Protein AF-A0A0T0PRC4-F1 (afdb_monomer)

Secondary structure (DSSP, 8-state):
--SGGG--B-TTSS-BHHHHHHHHHTT--HHHHHHH-TT--HHHHHHHHHHHHHHHSS-------

Solvent-accessible surface area (backbone atoms only — not comparable to full-atom values): 4092 Å² total; per-residue (Å²): 126,79,52,76,86,64,46,66,51,44,88,98,54,91,49,41,40,63,58,57,52,51,43,46,73,73,68,50,48,71,67,56,52,31,66,77,35,79,90,44,52,69,66,53,54,53,49,39,50,54,50,50,52,57,57,71,69,48,80,77,79,73,81,79,129

Structure (mmCIF, N/CA/C/O backbone):
data_AF-A0A0T0PRC4-F1
#
_entry.id   AF-A0A0T0PRC4-F1
#
loop_
_atom_site.group_PDB
_atom_site.id
_atom_site.type_symbol
_atom_site.label_atom_id
_atom_site.label_alt_id
_atom_site.label_comp_id
_atom_site.label_asym_id
_atom_site.label_entity_id
_atom_site.label_seq_id
_atom_site.pdbx_PDB_ins_code
_atom_site.Cartn_x
_atom_site.Cartn_y
_atom_site.Cartn_z
_atom_site.occupancy
_atom_site.B_iso_or_equiv
_atom_site.auth_seq_id
_atom_site.auth_comp_id
_atom_site.auth_asym_id
_atom_site.auth_atom_id
_atom_site.pdbx_PDB_model_num
ATOM 1 N N . PRO A 1 1 ? 13.945 12.638 -4.807 1.00 44.94 1 PRO A N 1
ATOM 2 C CA . PRO A 1 1 ? 13.003 12.548 -3.662 1.00 44.94 1 PRO A CA 1
ATOM 3 C C . PRO A 1 1 ? 13.316 11.310 -2.803 1.00 44.94 1 PRO A C 1
ATOM 5 O O . PRO A 1 1 ? 12.960 10.195 -3.159 1.00 44.94 1 PRO A O 1
ATOM 8 N N .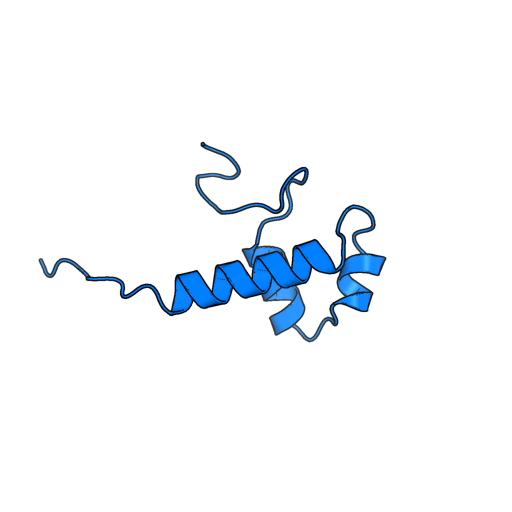 ALA A 1 2 ? 14.071 11.509 -1.718 1.00 42.12 2 ALA A N 1
ATOM 9 C CA . ALA A 1 2 ? 14.601 10.456 -0.846 1.00 42.12 2 ALA A CA 1
ATOM 10 C C . ALA A 1 2 ? 13.638 10.120 0.308 1.00 42.12 2 ALA A C 1
ATOM 12 O O . ALA A 1 2 ? 14.015 10.143 1.476 1.00 42.12 2 ALA A O 1
ATOM 13 N N . VAL A 1 3 ? 12.374 9.843 -0.008 1.00 44.56 3 VAL A N 1
ATOM 14 C CA . VAL A 1 3 ? 11.438 9.327 0.998 1.00 44.56 3 VAL A CA 1
ATOM 15 C C . VAL A 1 3 ? 11.651 7.811 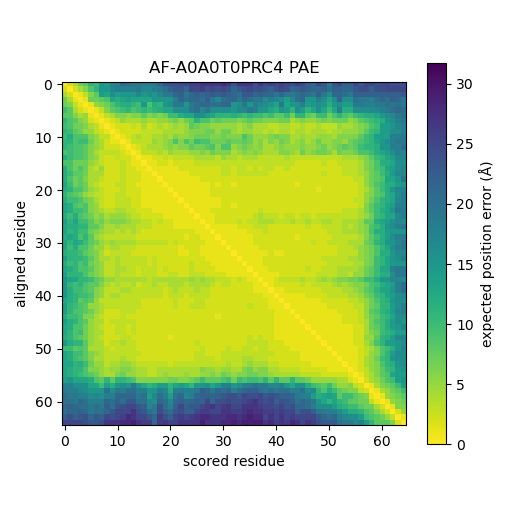1.083 1.00 44.56 3 VAL A C 1
ATOM 17 O O . VAL A 1 3 ? 11.761 7.148 0.055 1.00 44.56 3 VAL A O 1
ATOM 20 N N . CYS A 1 4 ? 11.846 7.278 2.294 1.00 54.28 4 CYS A N 1
ATOM 21 C CA . CYS A 1 4 ? 12.086 5.849 2.566 1.00 54.28 4 CYS A CA 1
ATOM 22 C C . CYS A 1 4 ? 13.159 5.164 1.688 1.00 54.28 4 CYS A C 1
ATOM 24 O O . CYS A 1 4 ? 12.951 4.060 1.188 1.00 54.28 4 CYS A O 1
ATOM 26 N N . GLY A 1 5 ? 14.321 5.798 1.491 1.00 51.91 5 GLY A N 1
ATOM 27 C CA . GLY A 1 5 ? 15.441 5.172 0.768 1.00 51.91 5 GLY A CA 1
ATOM 28 C C . GLY A 1 5 ? 15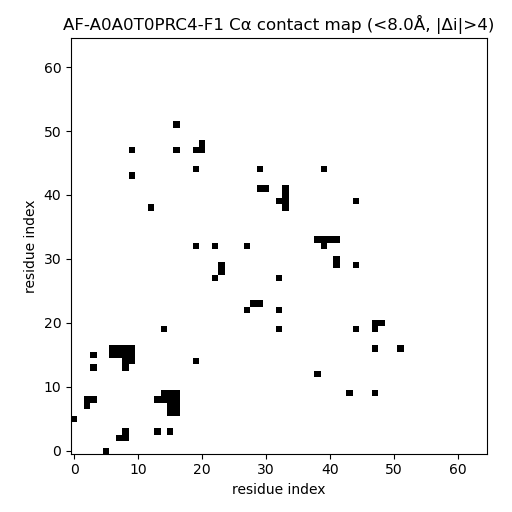.181 4.954 -0.728 1.00 51.91 5 GLY A C 1
ATOM 29 O O . GLY A 1 5 ? 15.728 4.025 -1.311 1.00 51.91 5 GLY A O 1
ATOM 30 N N . GLY A 1 6 ? 14.317 5.778 -1.334 1.00 61.31 6 GLY A N 1
ATOM 31 C CA . GLY A 1 6 ? 13.921 5.660 -2.742 1.00 61.31 6 GLY A CA 1
ATOM 32 C C . GLY A 1 6 ? 12.734 4.724 -2.970 1.00 61.31 6 GLY A C 1
ATOM 33 O O . GLY A 1 6 ? 12.327 4.529 -4.112 1.00 61.31 6 GLY A O 1
ATOM 34 N N . ARG A 1 7 ? 12.160 4.158 -1.900 1.00 64.31 7 ARG A N 1
ATOM 35 C CA . ARG A 1 7 ? 10.975 3.306 -1.997 1.00 64.31 7 ARG A CA 1
ATOM 36 C C . ARG A 1 7 ? 9.702 4.157 -2.069 1.00 64.31 7 ARG A C 1
ATOM 38 O O . ARG A 1 7 ? 9.570 5.114 -1.306 1.00 64.31 7 ARG A O 1
ATOM 45 N N . PRO A 1 8 ? 8.755 3.800 -2.949 1.00 72.94 8 PRO A N 1
ATOM 46 C CA . PRO A 1 8 ? 7.480 4.493 -3.070 1.00 72.94 8 PRO A CA 1
ATOM 47 C C . PRO A 1 8 ? 6.686 4.366 -1.764 1.00 72.94 8 PRO A C 1
ATOM 49 O O . PRO A 1 8 ? 6.510 3.270 -1.221 1.00 72.94 8 PRO A O 1
ATOM 52 N N . VAL A 1 9 ? 6.220 5.506 -1.265 1.00 84.88 9 VAL A N 1
ATOM 53 C CA . VAL A 1 9 ? 5.358 5.614 -0.084 1.00 84.88 9 VAL A CA 1
ATOM 54 C C . VAL A 1 9 ? 3.998 6.162 -0.483 1.00 84.88 9 VAL A C 1
ATOM 56 O O . VAL A 1 9 ? 3.893 6.909 -1.459 1.00 84.88 9 VAL A O 1
ATOM 59 N N . ILE A 1 10 ? 2.970 5.814 0.284 1.00 83.62 10 ILE A N 1
ATOM 60 C CA . ILE A 1 10 ? 1.641 6.400 0.114 1.00 83.62 10 ILE A CA 1
ATOM 61 C C . ILE A 1 10 ? 1.708 7.880 0.507 1.00 83.62 10 ILE A C 1
ATOM 63 O O . ILE A 1 10 ? 2.275 8.230 1.548 1.00 83.62 10 ILE A O 1
ATOM 67 N N . ALA A 1 11 ? 1.167 8.752 -0.347 1.00 77.88 11 ALA A N 1
ATOM 68 C CA . ALA A 1 11 ? 1.257 10.200 -0.193 1.00 77.88 11 ALA A CA 1
ATOM 69 C C . ALA A 1 11 ? 0.733 10.658 1.178 1.00 77.88 11 ALA A C 1
ATOM 71 O O . ALA A 1 11 ? -0.309 10.214 1.639 1.00 77.88 11 ALA A O 1
ATOM 72 N N . GLY A 1 12 ? 1.476 11.541 1.850 1.00 76.88 12 GLY A N 1
ATOM 73 C CA . GLY A 1 12 ? 1.094 12.035 3.179 1.00 76.88 12 GLY A CA 1
ATOM 74 C C . GLY A 1 12 ? 1.318 11.044 4.327 1.00 76.88 12 GLY A C 1
ATOM 75 O O . GLY A 1 12 ? 1.062 11.391 5.477 1.00 76.88 12 GLY A O 1
ATOM 76 N N . THR A 1 13 ? 1.856 9.851 4.056 1.00 81.75 13 THR A N 1
ATOM 77 C CA . THR A 1 13 ? 2.128 8.828 5.073 1.00 81.75 13 THR A CA 1
ATOM 78 C C . THR A 1 13 ? 3.595 8.383 5.050 1.00 81.75 13 THR A C 1
ATOM 80 O O . THR A 1 13 ? 4.368 8.719 4.150 1.00 81.75 13 THR A O 1
ATOM 83 N N . ARG A 1 14 ? 3.990 7.591 6.054 1.00 82.06 14 ARG A N 1
ATOM 84 C CA . ARG A 1 14 ? 5.243 6.811 6.030 1.00 82.06 14 ARG A CA 1
ATOM 85 C C . ARG A 1 14 ? 5.012 5.335 5.679 1.00 82.06 14 ARG A C 1
ATOM 87 O O . ARG A 1 14 ? 5.923 4.530 5.851 1.00 82.06 14 ARG A O 1
ATOM 94 N N . MET A 1 15 ? 3.815 4.992 5.202 1.00 84.44 15 MET A N 1
ATOM 95 C CA . MET A 1 15 ? 3.444 3.642 4.785 1.00 84.44 15 MET A CA 1
ATOM 96 C C . MET A 1 15 ? 4.091 3.346 3.433 1.00 84.44 15 MET A C 1
ATOM 98 O O . MET A 1 15 ? 3.898 4.101 2.473 1.00 84.44 15 MET A O 1
ATOM 102 N N . ARG A 1 16 ? 4.880 2.273 3.331 1.00 88.38 16 ARG A N 1
ATOM 103 C CA . ARG A 1 16 ? 5.471 1.885 2.044 1.00 88.38 16 ARG A CA 1
ATOM 104 C C . ARG A 1 16 ? 4.408 1.175 1.222 1.00 88.38 16 ARG A C 1
ATOM 106 O O . ARG A 1 16 ? 3.603 0.420 1.761 1.00 88.38 16 ARG A O 1
ATOM 113 N N . VAL A 1 17 ? 4.464 1.341 -0.097 1.00 88.75 17 VAL A N 1
ATOM 114 C CA . VAL A 1 17 ? 3.603 0.570 -1.009 1.00 88.75 17 VAL A CA 1
ATOM 115 C C . VAL A 1 17 ? 3.792 -0.934 -0.783 1.00 88.75 17 VAL A C 1
ATOM 117 O O . VAL A 1 17 ? 2.825 -1.683 -0.792 1.00 88.75 17 VAL A O 1
ATOM 120 N N . THR A 1 18 ? 5.022 -1.370 -0.499 1.00 89.50 18 THR A N 1
ATOM 121 C CA . THR A 1 18 ? 5.341 -2.776 -0.222 1.00 89.50 18 THR A CA 1
ATOM 122 C C . THR A 1 18 ? 4.618 -3.322 1.007 1.00 89.50 18 THR A C 1
ATOM 124 O O . THR A 1 18 ? 4.131 -4.439 0.934 1.00 89.50 18 THR A O 1
ATOM 127 N N . ASP A 1 19 ? 4.479 -2.535 2.080 1.00 91.88 19 ASP A N 1
ATOM 128 C CA .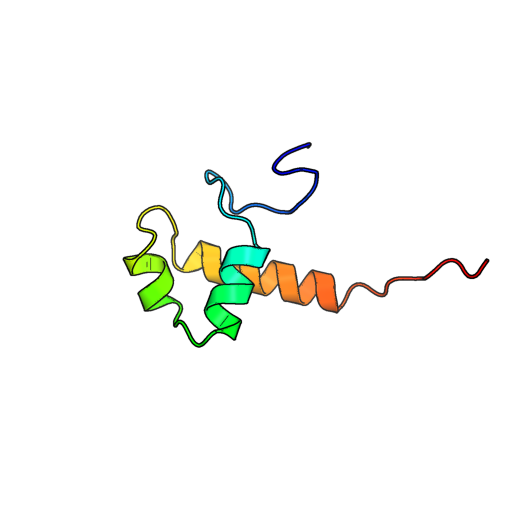 ASP A 1 19 ? 3.795 -2.985 3.303 1.00 91.88 19 ASP A CA 1
ATOM 129 C C . ASP A 1 19 ? 2.322 -3.301 3.008 1.00 91.88 19 ASP A C 1
ATOM 131 O O . ASP A 1 19 ? 1.792 -4.326 3.427 1.00 91.88 19 ASP A O 1
ATOM 135 N N . VAL A 1 20 ? 1.667 -2.440 2.221 1.00 91.94 20 VAL A N 1
ATOM 136 C CA . VAL A 1 20 ? 0.276 -2.644 1.789 1.00 91.94 20 VAL A CA 1
ATOM 137 C C . VAL A 1 20 ? 0.145 -3.913 0.949 1.00 91.94 20 VAL A C 1
ATOM 139 O O . VAL A 1 20 ? -0.765 -4.708 1.171 1.00 91.94 20 VAL A O 1
ATOM 142 N N . LEU A 1 21 ? 1.075 -4.140 0.019 1.00 91.94 21 LEU A N 1
ATOM 143 C CA . LEU A 1 21 ? 1.085 -5.345 -0.811 1.00 91.94 21 LEU A CA 1
ATOM 144 C C . LEU A 1 21 ? 1.353 -6.617 0.005 1.00 91.94 21 LEU A C 1
ATOM 146 O O . LEU A 1 21 ? 0.734 -7.639 -0.273 1.00 91.94 21 LEU A O 1
ATOM 150 N N . GLU A 1 22 ? 2.234 -6.569 1.006 1.00 94.06 22 GLU A N 1
ATOM 151 C CA . GLU A 1 22 ? 2.517 -7.705 1.895 1.00 94.06 22 GLU A CA 1
ATOM 152 C C . GLU A 1 22 ? 1.293 -8.082 2.735 1.00 94.06 22 GLU A C 1
ATOM 154 O O . GLU A 1 22 ? 0.984 -9.265 2.862 1.00 94.06 22 GLU A O 1
ATOM 159 N N . MET A 1 23 ? 0.548 -7.100 3.248 1.00 94.12 23 MET A N 1
ATOM 160 C CA . MET A 1 23 ? -0.697 -7.357 3.981 1.00 94.12 23 MET A CA 1
ATOM 161 C C . MET A 1 23 ? -1.766 -7.984 3.084 1.00 94.12 23 MET A C 1
ATOM 163 O O . MET A 1 23 ? -2.384 -8.978 3.468 1.00 94.12 23 MET A O 1
ATOM 167 N N . LEU A 1 24 ? -1.937 -7.459 1.867 1.00 93.69 24 LEU A N 1
ATOM 168 C CA . LEU A 1 24 ? -2.844 -8.040 0.873 1.00 93.69 24 LEU A CA 1
ATOM 169 C C . LEU A 1 24 ? -2.422 -9.471 0.497 1.00 93.69 24 LEU A C 1
ATOM 171 O O . LEU A 1 24 ? -3.264 -10.361 0.411 1.00 93.69 24 LEU A O 1
ATOM 175 N N . ALA A 1 25 ? -1.121 -9.721 0.326 1.00 94.06 25 ALA A N 1
ATOM 176 C CA . ALA A 1 25 ? -0.586 -11.059 0.065 1.00 94.06 25 ALA A CA 1
ATOM 177 C C . ALA A 1 25 ? -0.775 -12.015 1.258 1.00 94.06 25 ALA A C 1
ATOM 179 O O . ALA A 1 25 ? -0.957 -13.215 1.059 1.00 94.06 25 ALA A O 1
ATOM 180 N N . GLY A 1 26 ? -0.774 -11.486 2.484 1.00 95.50 26 GLY A N 1
ATOM 181 C CA . GLY A 1 26 ? -1.103 -12.205 3.716 1.00 95.50 26 GLY A CA 1
ATOM 182 C C . GLY A 1 26 ? -2.594 -12.515 3.892 1.00 95.50 26 GLY A C 1
ATOM 183 O O . GLY A 1 26 ? -2.958 -13.176 4.862 1.00 95.50 26 GLY A O 1
ATOM 184 N N . GLY A 1 27 ? -3.450 -12.071 2.965 1.00 95.06 27 GLY A N 1
ATOM 185 C CA . GLY A 1 27 ? -4.890 -12.327 2.972 1.00 95.06 27 GLY A CA 1
ATOM 186 C C . GLY A 1 27 ? -5.732 -11.233 3.626 1.00 95.06 27 GLY A C 1
ATOM 187 O O . GLY A 1 27 ? -6.944 -11.408 3.723 1.00 95.06 27 GLY A O 1
ATOM 188 N N . ALA A 1 28 ? -5.130 -10.114 4.043 1.00 95.69 28 ALA A N 1
ATOM 189 C CA . ALA A 1 28 ? -5.897 -8.971 4.522 1.00 95.69 28 ALA A CA 1
ATOM 190 C C . ALA A 1 28 ? -6.733 -8.376 3.382 1.00 95.69 28 ALA A C 1
ATOM 192 O O . ALA A 1 28 ? -6.285 -8.264 2.238 1.00 95.69 28 ALA A O 1
ATOM 193 N N . THR A 1 29 ? -7.950 -7.957 3.696 1.00 95.56 29 THR A N 1
ATOM 194 C CA . THR A 1 29 ? -8.812 -7.230 2.767 1.00 95.56 29 THR A CA 1
ATOM 195 C C . THR A 1 29 ? -8.524 -5.732 2.812 1.00 95.56 29 THR A C 1
ATOM 197 O O . THR A 1 29 ? -8.033 -5.189 3.800 1.00 95.56 29 THR A O 1
ATOM 200 N N . VAL A 1 30 ? -8.890 -5.020 1.744 1.00 93.75 30 VAL A N 1
ATOM 201 C CA . VAL A 1 30 ? -8.752 -3.553 1.682 1.00 93.75 30 VAL A CA 1
ATOM 202 C C . VAL A 1 30 ? -9.491 -2.864 2.836 1.00 93.75 30 VAL A C 1
ATOM 204 O O . VAL A 1 30 ? -8.984 -1.899 3.401 1.00 93.75 30 VAL A O 1
ATOM 207 N N . GLY A 1 31 ? -10.669 -3.376 3.207 1.00 94.00 31 GLY A N 1
ATOM 208 C CA . GLY A 1 31 ? -11.459 -2.842 4.315 1.00 94.00 31 GLY A CA 1
ATOM 209 C C . GLY A 1 31 ? -10.773 -3.011 5.671 1.00 94.00 31 GLY A C 1
ATOM 210 O O . GLY A 1 31 ? -10.769 -2.070 6.457 1.00 94.00 31 GLY A O 1
ATOM 211 N N . GLU A 1 32 ? -10.151 -4.166 5.921 1.00 95.00 32 GLU A N 1
ATOM 212 C CA . GLU A 1 32 ? -9.378 -4.411 7.148 1.00 95.00 32 GLU A CA 1
ATOM 213 C C . GLU A 1 32 ? -8.153 -3.497 7.224 1.00 95.00 32 GLU A C 1
ATOM 215 O O . GLU A 1 32 ? -7.924 -2.865 8.248 1.00 95.00 32 GLU A O 1
ATOM 220 N N . ILE A 1 33 ? -7.429 -3.328 6.114 1.00 93.25 33 ILE A N 1
ATOM 221 C CA . ILE A 1 33 ? -6.266 -2.432 6.053 1.00 93.25 33 ILE A CA 1
ATOM 222 C C . ILE A 1 33 ? -6.676 -0.987 6.376 1.00 93.25 33 ILE A C 1
ATOM 224 O O . ILE A 1 33 ? -6.026 -0.321 7.173 1.00 93.25 33 ILE A O 1
ATOM 228 N N . VAL A 1 34 ? -7.763 -0.484 5.792 1.00 92.94 34 VAL A N 1
ATOM 229 C CA . VAL A 1 34 ? -8.241 0.884 6.065 1.00 92.94 34 VAL A CA 1
ATOM 230 C C . VAL A 1 34 ? -8.774 1.030 7.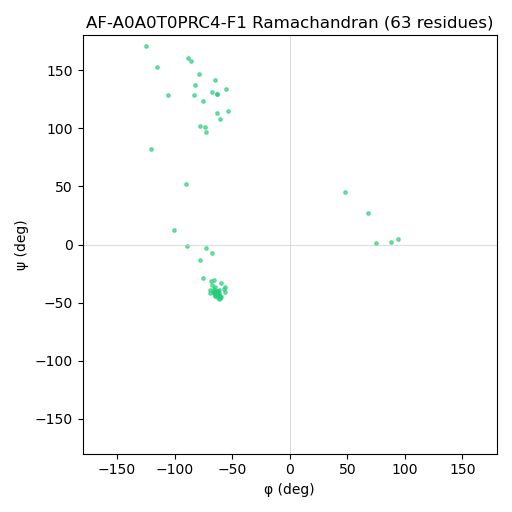497 1.00 92.94 34 VAL A C 1
ATOM 232 O O . VAL A 1 34 ? -8.644 2.097 8.095 1.00 92.94 34 VAL A O 1
ATOM 235 N N . ALA A 1 35 ? -9.344 -0.031 8.073 1.00 94.06 35 ALA A N 1
ATOM 236 C CA . ALA A 1 35 ? -9.792 -0.032 9.464 1.00 94.06 35 ALA A CA 1
ATOM 237 C C . ALA A 1 35 ? -8.614 0.007 10.457 1.00 94.06 35 ALA A C 1
ATOM 239 O O . ALA A 1 35 ? -8.663 0.765 11.427 1.00 94.06 35 ALA A O 1
ATOM 240 N N . ASP A 1 36 ? -7.551 -0.756 10.193 1.00 92.81 36 ASP A N 1
ATOM 241 C CA . ASP A 1 36 ? -6.345 -0.810 11.030 1.00 92.81 36 ASP A CA 1
ATOM 242 C C . ASP A 1 36 ? -5.460 0.437 10.865 1.00 92.81 36 ASP A C 1
ATOM 244 O O . ASP A 1 36 ? -4.775 0.868 11.800 1.00 92.81 36 ASP A O 1
ATOM 248 N N . PHE A 1 37 ? -5.497 1.058 9.684 1.00 91.00 37 PHE A N 1
ATOM 249 C CA . PHE A 1 37 ? -4.731 2.251 9.343 1.00 91.00 37 PHE A CA 1
ATOM 250 C C . PHE A 1 37 ? -5.679 3.393 8.953 1.00 91.00 37 PHE A C 1
ATOM 252 O O . PHE A 1 37 ? -5.842 3.676 7.769 1.00 91.00 37 PHE A O 1
ATOM 259 N N . PRO A 1 38 ? -6.256 4.129 9.925 1.00 86.69 38 PRO A N 1
ATOM 260 C CA . PRO A 1 38 ? -7.265 5.167 9.665 1.00 86.69 38 PRO A CA 1
ATOM 261 C C . PRO A 1 38 ? -6.729 6.395 8.909 1.00 86.69 38 PRO A C 1
ATOM 263 O O . PRO A 1 38 ? -7.487 7.290 8.544 1.00 86.69 38 PRO A O 1
ATOM 266 N N . TYR A 1 39 ? -5.415 6.467 8.702 1.00 87.50 39 TYR A N 1
ATOM 267 C CA . TYR A 1 39 ? -4.756 7.461 7.856 1.00 87.50 39 TYR A CA 1
ATOM 268 C C . TYR A 1 39 ? -4.628 7.011 6.391 1.00 87.50 39 TYR A C 1
ATOM 270 O O . TYR A 1 39 ? -4.070 7.751 5.586 1.00 87.50 39 TYR A O 1
ATOM 278 N N . LEU A 1 40 ? -5.087 5.803 6.061 1.00 90.31 40 LEU A N 1
ATOM 279 C CA . LEU A 1 40 ? -5.092 5.230 4.723 1.00 90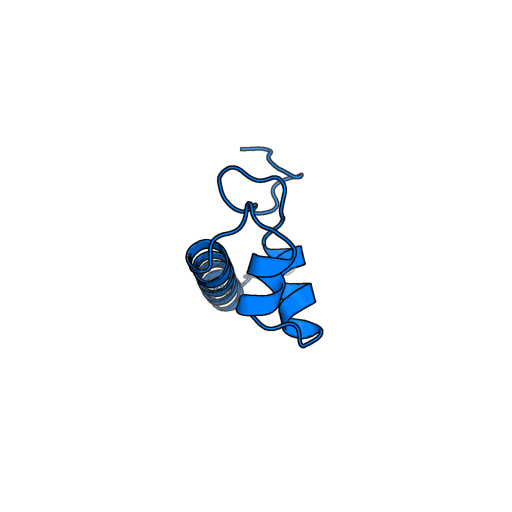.31 40 LEU A CA 1
ATOM 280 C C . LEU A 1 40 ? -6.524 5.259 4.183 1.00 90.31 40 LEU A C 1
ATOM 282 O O . LEU A 1 40 ? -7.447 4.775 4.835 1.00 90.31 40 LEU A O 1
ATOM 286 N N . ALA A 1 41 ? -6.724 5.791 2.984 1.00 91.25 41 ALA A N 1
ATOM 287 C CA . ALA A 1 41 ? -7.991 5.672 2.280 1.00 91.25 41 ALA A CA 1
ATOM 288 C C . ALA A 1 41 ? -8.032 4.388 1.440 1.00 91.25 41 ALA A C 1
ATOM 290 O O . ALA A 1 41 ? -7.007 3.824 1.054 1.00 91.25 41 ALA A O 1
ATOM 291 N N . THR A 1 42 ? -9.238 3.948 1.074 1.00 92.56 42 THR A N 1
ATOM 292 C CA . THR A 1 42 ? -9.397 2.864 0.088 1.00 92.56 42 THR A CA 1
ATOM 293 C C . THR A 1 42 ? -8.700 3.216 -1.230 1.00 92.56 42 THR A C 1
ATOM 295 O O . THR A 1 42 ? -8.003 2.376 -1.795 1.00 92.56 42 THR A O 1
ATOM 298 N N . ASP A 1 43 ? -8.808 4.472 -1.674 1.00 92.06 43 ASP A N 1
ATOM 299 C CA . ASP A 1 43 ? -8.138 4.966 -2.882 1.00 92.06 43 ASP A CA 1
ATOM 300 C C . ASP A 1 43 ? -6.611 4.844 -2.813 1.00 92.06 43 ASP A C 1
ATOM 302 O O . ASP A 1 43 ? -5.976 4.557 -3.827 1.00 92.06 43 ASP A O 1
ATOM 306 N N . ASP A 1 44 ? -6.014 4.980 -1.627 1.00 90.31 44 ASP A N 1
ATOM 307 C CA . ASP A 1 44 ? -4.571 4.820 -1.445 1.00 90.31 44 ASP A CA 1
ATOM 308 C C . ASP A 1 44 ? -4.132 3.370 -1.687 1.00 90.31 44 ASP A C 1
ATOM 310 O O . ASP A 1 44 ? -3.112 3.119 -2.335 1.00 90.31 44 ASP A O 1
ATOM 314 N N . VAL A 1 45 ? -4.926 2.398 -1.225 1.00 91.94 45 VAL A N 1
ATOM 315 C CA . VAL A 1 45 ? -4.675 0.968 -1.466 1.00 91.94 45 VAL A CA 1
ATOM 316 C C . VAL A 1 45 ? -4.807 0.638 -2.952 1.00 91.94 45 VAL A C 1
ATOM 318 O O . VAL A 1 45 ? -3.970 -0.072 -3.513 1.00 91.94 45 VAL A O 1
ATOM 321 N N . ILE A 1 46 ? -5.817 1.194 -3.625 1.00 92.56 46 ILE A N 1
ATOM 322 C CA . ILE A 1 46 ? -5.989 1.025 -5.072 1.00 92.56 46 ILE A CA 1
ATOM 323 C C . ILE A 1 46 ? -4.833 1.677 -5.844 1.00 92.56 46 ILE A C 1
ATOM 325 O O . ILE A 1 46 ? -4.303 1.078 -6.782 1.00 92.56 46 ILE A O 1
ATOM 329 N N . ALA A 1 47 ? -4.382 2.863 -5.433 1.00 90.19 47 ALA A N 1
ATOM 330 C CA . ALA A 1 47 ? -3.227 3.528 -6.026 1.00 90.19 47 ALA A CA 1
ATOM 331 C C . ALA A 1 47 ? -1.937 2.711 -5.839 1.00 90.19 47 ALA A C 1
ATOM 333 O O . ALA A 1 47 ? -1.143 2.595 -6.775 1.00 90.19 47 ALA A O 1
ATOM 334 N N . ALA A 1 48 ? -1.749 2.091 -4.669 1.00 91.06 48 ALA A N 1
ATOM 335 C CA . ALA A 1 48 ? -0.640 1.180 -4.396 1.00 91.06 48 ALA A CA 1
ATOM 336 C C . ALA A 1 48 ? -0.660 -0.050 -5.322 1.00 91.06 48 ALA A C 1
ATOM 338 O O . ALA A 1 48 ? 0.375 -0.402 -5.892 1.00 91.06 48 ALA A O 1
ATOM 339 N N . LEU A 1 49 ? -1.832 -0.656 -5.542 1.00 90.25 49 LEU A N 1
ATOM 340 C CA . LEU A 1 49 ? -2.012 -1.754 -6.499 1.00 90.25 49 LEU A CA 1
ATOM 341 C C . LEU A 1 49 ? -1.719 -1.318 -7.941 1.00 90.25 49 LEU A C 1
ATOM 343 O O . LEU A 1 49 ? -1.000 -2.008 -8.663 1.00 90.25 49 LEU A O 1
ATOM 347 N N . GLY A 1 50 ? -2.221 -0.153 -8.358 1.00 90.00 50 GLY A N 1
ATOM 348 C CA . GLY A 1 50 ? -1.955 0.405 -9.685 1.00 90.00 50 GLY A CA 1
ATOM 349 C C . GLY A 1 50 ? -0.471 0.705 -9.907 1.00 90.00 50 GLY A C 1
ATOM 350 O O . GLY A 1 50 ? 0.074 0.421 -10.975 1.00 90.00 50 GLY A O 1
ATOM 351 N N . PHE A 1 51 ? 0.212 1.223 -8.884 1.00 87.75 51 PHE A N 1
ATOM 352 C CA . PHE A 1 51 ? 1.661 1.389 -8.906 1.00 87.75 51 PHE A CA 1
ATOM 353 C C . PHE A 1 51 ? 2.375 0.039 -9.060 1.00 87.75 51 PHE A C 1
ATOM 355 O O . PHE A 1 51 ? 3.251 -0.088 -9.914 1.00 87.75 51 PHE A O 1
ATOM 362 N N . ALA A 1 52 ? 1.982 -0.972 -8.279 1.00 88.00 52 ALA A N 1
ATOM 363 C CA . ALA A 1 52 ? 2.572 -2.307 -8.328 1.00 88.00 52 ALA A CA 1
ATOM 364 C C . ALA A 1 52 ? 2.417 -2.961 -9.707 1.00 88.00 52 ALA A C 1
ATOM 366 O O . ALA A 1 52 ? 3.390 -3.486 -10.243 1.00 88.00 52 ALA A O 1
ATOM 367 N N . ALA A 1 53 ? 1.230 -2.862 -10.313 1.00 88.69 53 ALA A N 1
ATOM 368 C CA . ALA A 1 53 ? 0.965 -3.376 -11.654 1.00 88.69 53 ALA A CA 1
ATOM 369 C C . ALA A 1 53 ? 1.880 -2.728 -12.707 1.00 88.69 53 ALA A C 1
ATOM 371 O O . ALA A 1 53 ? 2.488 -3.425 -13.514 1.00 88.69 53 ALA A O 1
ATOM 372 N N . ARG A 1 54 ? 2.048 -1.399 -12.657 1.00 85.75 54 ARG A N 1
ATOM 373 C CA . ARG A 1 54 ? 2.948 -0.668 -13.568 1.00 85.75 54 ARG A CA 1
ATOM 374 C C . ARG A 1 54 ? 4.417 -1.033 -13.369 1.00 85.75 54 ARG A C 1
ATOM 376 O 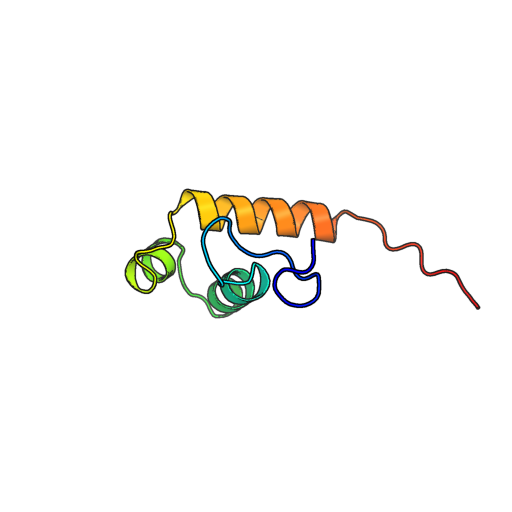O . ARG A 1 54 ? 5.168 -1.059 -14.333 1.00 85.75 54 ARG A O 1
ATOM 383 N N . GLN A 1 55 ? 4.828 -1.280 -12.127 1.00 84.94 55 GLN A N 1
ATOM 384 C CA . GLN A 1 55 ? 6.184 -1.726 -11.798 1.00 84.94 55 GLN A CA 1
ATOM 385 C C . GLN A 1 55 ? 6.445 -3.155 -12.282 1.00 84.94 55 GLN A C 1
ATOM 387 O O . GLN A 1 55 ? 7.532 -3.429 -12.774 1.00 84.94 55 GLN A O 1
ATOM 392 N N . ALA A 1 56 ? 5.464 -4.052 -12.161 1.00 82.94 56 ALA A N 1
ATOM 393 C CA . ALA A 1 56 ? 5.574 -5.432 -12.632 1.00 82.94 56 ALA A CA 1
ATOM 394 C C . ALA A 1 56 ? 5.654 -5.524 -14.165 1.00 82.94 56 ALA A C 1
ATOM 396 O O . ALA A 1 56 ? 6.370 -6.372 -14.688 1.00 82.94 56 ALA A O 1
ATOM 397 N N . ASP A 1 57 ? 4.954 -4.634 -14.872 1.00 81.00 57 ASP A N 1
ATOM 398 C CA . ASP A 1 57 ? 4.995 -4.533 -16.337 1.00 81.00 57 ASP A CA 1
ATOM 399 C C . ASP A 1 57 ? 6.257 -3.814 -16.856 1.00 81.00 57 ASP A C 1
ATOM 401 O O . ASP A 1 57 ? 6.589 -3.869 -18.041 1.00 81.00 57 ASP A O 1
ATOM 405 N N . HIS A 1 58 ? 7.010 -3.147 -15.975 1.00 68.31 58 HIS A N 1
ATOM 406 C CA . HIS A 1 58 ? 8.255 -2.497 -16.357 1.00 68.31 58 HIS A CA 1
ATOM 407 C C . HIS A 1 58 ? 9.341 -3.553 -16.597 1.00 68.31 58 HIS A C 1
ATOM 409 O O . HIS A 1 58 ? 9.973 -4.043 -15.661 1.00 68.31 58 HIS A O 1
ATOM 415 N N . ALA A 1 59 ? 9.606 -3.871 -17.869 1.00 59.72 59 ALA A N 1
ATOM 416 C CA . ALA A 1 59 ? 10.703 -4.752 -18.255 1.00 59.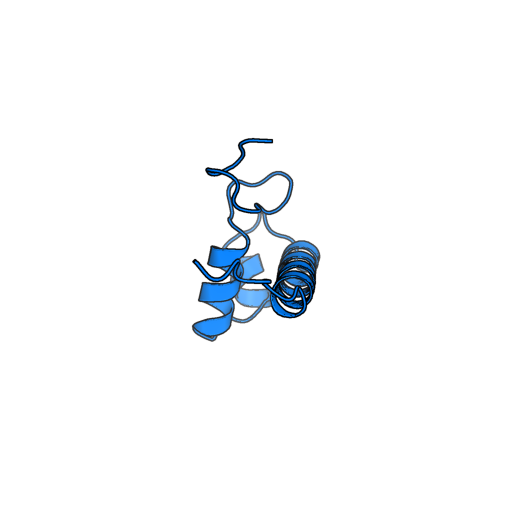72 59 ALA A CA 1
ATOM 417 C C . ALA A 1 59 ? 12.025 -4.243 -17.656 1.00 59.72 59 ALA A C 1
ATOM 419 O O . ALA A 1 59 ? 12.503 -3.152 -17.985 1.00 59.72 59 ALA A O 1
ATOM 420 N N . ILE A 1 60 ? 12.609 -5.026 -16.750 1.00 61.91 60 ILE A N 1
ATOM 421 C CA . ILE A 1 60 ? 13.954 -4.782 -16.245 1.00 61.91 60 ILE A CA 1
ATOM 422 C C . ILE A 1 60 ? 14.902 -5.285 -17.333 1.00 61.91 60 ILE A C 1
ATOM 424 O O . ILE A 1 60 ? 15.101 -6.490 -17.481 1.00 61.91 60 ILE A O 1
ATOM 428 N N . VAL A 1 61 ? 15.476 -4.380 -18.127 1.00 58.47 61 VAL A N 1
ATOM 429 C CA . VAL A 1 61 ? 16.617 -4.745 -18.971 1.00 58.47 61 VAL A CA 1
ATOM 430 C C . VAL A 1 61 ? 17.799 -4.903 -18.027 1.00 58.47 61 VAL A C 1
ATOM 432 O O . VAL A 1 61 ? 18.416 -3.922 -17.614 1.00 58.47 61 VAL A O 1
ATOM 435 N N . THR A 1 62 ? 18.087 -6.137 -17.625 1.00 55.78 62 THR A N 1
ATOM 436 C CA . THR A 1 62 ? 19.358 -6.442 -16.976 1.00 55.78 62 THR A CA 1
ATOM 437 C C . THR A 1 62 ? 20.446 -6.151 -17.999 1.00 55.78 62 THR A C 1
ATOM 439 O O . THR A 1 62 ? 20.507 -6.818 -19.034 1.00 55.78 62 THR A O 1
ATOM 442 N N . ALA A 1 63 ? 21.275 -5.138 -17.749 1.00 53.41 63 ALA A N 1
ATOM 443 C CA . ALA A 1 63 ? 22.533 -5.016 -18.465 1.00 53.41 63 ALA A CA 1
ATOM 444 C C . ALA A 1 63 ? 23.328 -6.289 -18.147 1.00 53.41 63 ALA A C 1
ATOM 446 O O . ALA A 1 63 ? 23.706 -6.504 -16.998 1.00 53.41 63 ALA A O 1
ATOM 447 N N . ALA A 1 64 ? 23.447 -7.178 -19.133 1.00 49.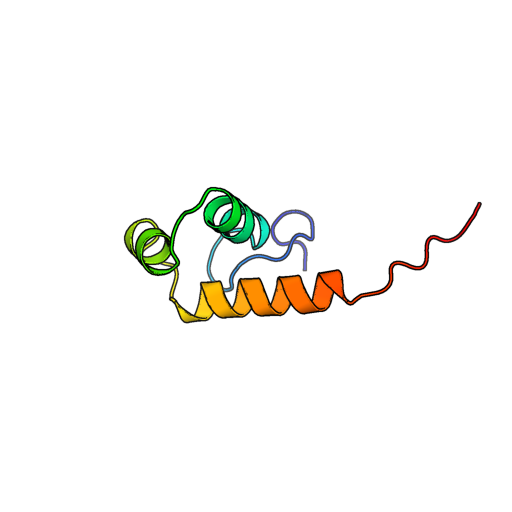50 64 ALA A N 1
ATOM 448 C CA . ALA A 1 64 ? 24.321 -8.334 -19.033 1.00 49.50 64 ALA A CA 1
ATOM 449 C C . ALA A 1 64 ? 25.762 -7.820 -18.911 1.00 49.50 64 ALA A C 1
ATOM 451 O O . ALA A 1 64 ? 26.153 -6.940 -19.683 1.00 49.50 64 ALA A O 1
ATOM 452 N N . GLU A 1 65 ? 26.490 -8.322 -17.912 1.00 48.19 65 GLU A N 1
ATOM 453 C CA . GLU A 1 65 ? 27.930 -8.085 -17.738 1.00 48.19 65 GLU A CA 1
ATOM 454 C C . GLU A 1 65 ? 28.754 -8.768 -18.837 1.00 48.19 65 GLU A C 1
ATOM 456 O O . GLU A 1 65 ? 28.370 -9.884 -19.265 1.00 48.19 65 GLU A O 1
#

Foldseek 3Di:
DCLPNPFDAQPPDNHGLVNLVVCVVVVDDLVNVCVVPVVDDSVSSVVSVVVVVVVVPPDDPPPDD

Sequence (65 aa):
PAVCGGRPVIAGTRMRVTDVLEMLAGGATVGEIVADFPYLATDDVIAALGFAARQADHAIVTAAE

Mean predicted aligned error: 7.5 Å

Radius of gyration: 13.52 Å; Cα contacts (8 Å, |Δi|>4): 42; chains: 1; bounding box: 39×25×30 Å

Nearest PDB structures (foldseek):
  2ga1-assembly1_B  TM=9.126E-01  e=3.204E-02  Trichormus variabilis ATCC 29413
  3c57-assembly1_A  TM=7.289E-01  e=1.669E+00  Mycobacterium tuberculosis
  2w25-assembly1_B  TM=4.880E-01  e=6.657E+00  Mycobacterium tuberculosis H37Rv

pLDDT: mean 81.32, std 15.75, range [42.12, 95.69]